Protein AF-A0A7C2IVW0-F1 (afdb_monomer)

Nearest PDB structures (foldseek):
  7wpt-assembly1_A  TM=9.442E-01  e=5.939E-08  Staphylococcus aureus subsp. aureus COL
  7wpk-assembly1_A  TM=9.427E-01  e=9.214E-08  Staphylococcus aureus subsp. aureus COL
  4qre-assembly1_A  TM=9.415E-01  e=9.214E-08  Staphylococcus aureus
  7wpi-assembly1_A  TM=9.430E-01  e=1.296E-07  Staphylococcus aureus
  7wpl-assembly1_A  TM=9.423E-01  e=1.824E-07  Staphylococcus aureus subsp. aureus COL

Solvent-accessible surface area (backbone atoms only — not comparable to full-atom values): 8879 Å² total; per-residue (Å²): 107,72,67,43,56,52,39,47,76,66,72,14,55,39,51,63,58,59,82,82,58,83,76,40,55,63,54,53,52,54,46,52,49,37,63,60,56,28,49,59,24,49,79,69,68,36,56,68,59,21,51,50,48,54,47,48,49,57,55,49,45,52,52,46,48,66,76,64,36,50,81,60,29,67,74,37,80,90,33,42,53,61,28,17,27,56,52,44,54,48,50,40,49,49,47,49,42,34,43,70,37,36,89,80,40,73,72,51,35,74,68,44,28,56,27,60,44,45,60,93,38,69,76,64,61,38,79,91,41,65,52,83,87,67,66,70,59,63,35,53,36,42,80,68,77,74,91,75,70,81,84,80,78,79,130

pLDDT: mean 91.75, std 8.17, range [47.53, 98.56]

Mean predicted aligned error: 4.25 Å

Foldseek 3Di:
DVLLVLCVVLPQAQAAADDDDDLLVVLQVLLLCLLVQLVVCVVVVVNVSSVVSLCPSVVSLVVLCVVLVLSVLSVDPVSSNVSSNNSLSSLLSVLSSLLSCCVVDPPLSCQCCVQSQCNVPVVSNHSVNSDPPPRDHGGGHHDDDPSDDDDDPDD

Organism: NCBI:txid42838

Sequence (155 aa):
HRTLTVCEKFGGLVGPPGNPEGPDEELIELTGETPERVSAHVDRLELAEALAAVWQPVSRANKYLDETAPWNLGKDPAKRERFNTVIYNVLEVYRFVTVLLGPFMPGFPERVWPQLGIADRPELHTFASLTWGKFPPGVKVQRGAPLFPRIEVGK

InterPro domains:
  IPR009080 Aminoacyl-tRNA synthetase, class Ia, anticodon-binding [SSF47323] (1-151)
  IPR023457 Methionine-tRNA synthetase, type 2 [PTHR43326] (21-153)
  IPR041872 Methionyl-tRNA synthetase, anticodon-binding domain [PF19303] (24-152)
  IPR041872 Methionyl-tRNA synthetase, anticodon-binding domain [cd07957] (1-116)

Secondary structure (DSSP, 8-state):
-HHHHHHHHTTSB--------TTHHHHHHHHHHHHHHHHHHHHTT-HHHHHHHHHHHHHHHHHHHHHH-HHHHTT-GGGHHHHHHHHHHHHHHHHHHHHHHTTTSTTHHHHHHHHHT-TT-GGGSSGGG--TT-SPTT-B----S-SS-------

Structure (mmCIF, N/CA/C/O backbone):
data_AF-A0A7C2IVW0-F1
#
_entry.id   AF-A0A7C2IVW0-F1
#
loop_
_atom_site.group_PDB
_atom_site.id
_atom_site.type_symbol
_atom_site.label_atom_id
_atom_site.label_alt_id
_atom_site.label_comp_id
_atom_site.label_asym_id
_atom_site.label_entity_id
_atom_site.label_seq_id
_atom_site.pdbx_PDB_ins_code
_atom_site.Cartn_x
_atom_site.Cartn_y
_atom_site.Cartn_z
_atom_site.occupancy
_atom_site.B_iso_or_equiv
_atom_site.auth_seq_id
_atom_site.auth_comp_id
_atom_site.auth_asym_id
_atom_site.auth_atom_id
_atom_site.pdbx_PDB_model_num
ATOM 1 N N . HIS A 1 1 ? -2.022 7.897 -5.427 1.00 65.00 1 HIS A N 1
ATOM 2 C CA . HIS A 1 1 ? -2.062 8.924 -6.501 1.00 65.00 1 HIS A CA 1
ATOM 3 C C . HIS A 1 1 ? -0.817 8.878 -7.397 1.00 65.00 1 HIS A C 1
ATOM 5 O O . HIS A 1 1 ? -0.978 8.593 -8.580 1.00 65.00 1 HIS A O 1
ATOM 11 N N . ARG A 1 2 ? 0.407 9.056 -6.861 1.00 73.19 2 ARG A N 1
ATOM 12 C CA . ARG A 1 2 ? 1.670 8.934 -7.629 1.00 73.19 2 ARG A CA 1
ATOM 13 C C . ARG A 1 2 ? 1.814 7.587 -8.355 1.00 73.19 2 ARG A C 1
ATOM 15 O O . ARG A 1 2 ? 1.978 7.580 -9.569 1.00 73.19 2 ARG A O 1
ATOM 22 N N . THR A 1 3 ? 1.652 6.470 -7.644 1.00 76.62 3 THR A N 1
ATOM 23 C CA . THR A 1 3 ? 1.748 5.111 -8.216 1.00 76.62 3 THR A CA 1
ATOM 24 C C . THR A 1 3 ? 0.737 4.881 -9.331 1.00 76.62 3 THR A C 1
ATOM 26 O O . THR A 1 3 ? 1.119 4.456 -10.413 1.00 76.62 3 THR A O 1
ATOM 29 N N . LEU A 1 4 ? -0.533 5.242 -9.105 1.00 77.00 4 LEU A N 1
ATOM 30 C CA . LEU A 1 4 ? -1.595 5.107 -10.109 1.00 77.00 4 LEU A CA 1
ATOM 31 C C . LEU A 1 4 ? -1.267 5.915 -11.374 1.00 77.00 4 LEU A C 1
ATOM 33 O O . LEU A 1 4 ? -1.399 5.399 -12.473 1.00 77.00 4 LEU A O 1
ATOM 37 N N . THR A 1 5 ? -0.746 7.137 -11.220 1.00 78.56 5 THR A N 1
ATOM 38 C CA . THR A 1 5 ? -0.341 7.988 -12.355 1.00 78.56 5 THR A CA 1
ATOM 39 C C . THR A 1 5 ? 0.784 7.349 -13.173 1.00 78.56 5 THR A C 1
ATOM 41 O O . THR A 1 5 ? 0.771 7.401 -14.402 1.00 78.56 5 THR A O 1
ATOM 44 N N . VAL A 1 6 ? 1.764 6.734 -12.503 1.00 79.88 6 VAL A N 1
ATOM 45 C CA . VAL A 1 6 ? 2.837 5.995 -13.179 1.00 79.88 6 VAL A CA 1
ATOM 46 C C . VAL A 1 6 ? 2.266 4.763 -13.886 1.00 79.88 6 VAL A C 1
ATOM 48 O O . VAL A 1 6 ? 2.546 4.576 -15.063 1.00 79.88 6 VAL A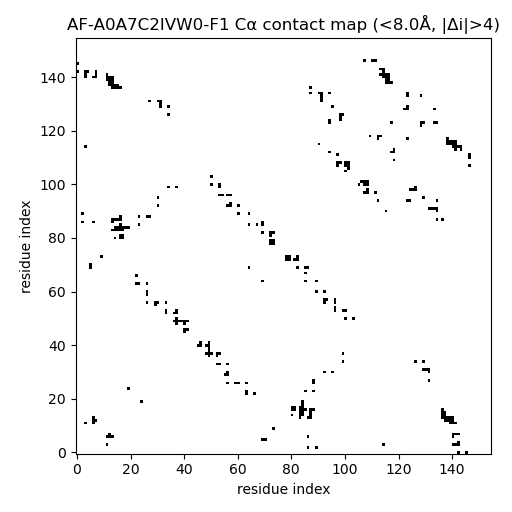 O 1
ATOM 51 N N . CYS A 1 7 ? 1.422 3.972 -13.219 1.00 77.69 7 CYS A N 1
ATOM 52 C CA . CYS A 1 7 ? 0.795 2.784 -13.807 1.00 77.69 7 CYS A CA 1
ATOM 53 C C . CYS A 1 7 ? -0.010 3.128 -15.064 1.00 77.69 7 CYS A C 1
ATOM 55 O O . CYS A 1 7 ? 0.195 2.519 -16.110 1.00 77.69 7 CYS A O 1
ATOM 57 N N . GLU A 1 8 ? -0.881 4.138 -14.989 1.00 77.31 8 GLU A N 1
ATOM 58 C CA . GLU A 1 8 ? -1.699 4.593 -16.117 1.00 77.31 8 GLU A CA 1
ATOM 59 C C . GLU A 1 8 ? -0.847 5.018 -17.311 1.00 77.31 8 GLU A C 1
ATOM 61 O O . GLU A 1 8 ? -1.144 4.643 -18.445 1.00 77.31 8 GLU A O 1
ATOM 66 N N . LYS A 1 9 ? 0.263 5.726 -17.061 1.00 74.69 9 LYS A N 1
ATOM 67 C CA . LYS A 1 9 ? 1.199 6.143 -18.112 1.00 74.69 9 LYS A CA 1
ATOM 68 C C . LYS A 1 9 ? 1.796 4.960 -18.885 1.00 74.69 9 LYS A C 1
ATOM 70 O O . LYS A 1 9 ? 2.168 5.125 -20.044 1.00 74.69 9 LYS A O 1
ATOM 75 N N . PHE A 1 10 ? 1.874 3.784 -18.266 1.00 75.75 10 PHE A N 1
ATOM 76 C CA . PHE A 1 10 ? 2.433 2.570 -18.863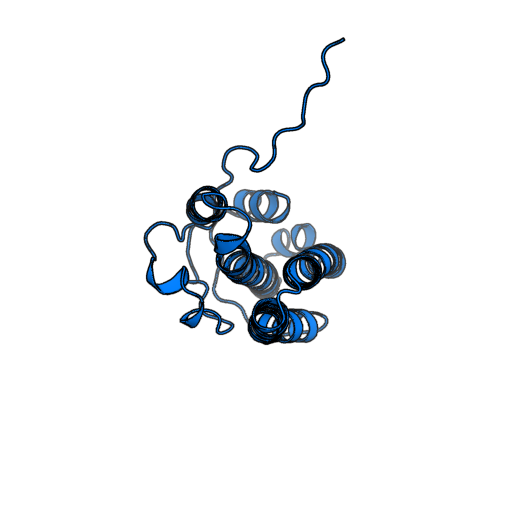 1.00 75.75 10 PHE A CA 1
ATOM 77 C C . PHE A 1 10 ? 1.372 1.500 -19.171 1.00 75.75 10 PHE A C 1
ATOM 79 O O . PHE A 1 10 ? 1.708 0.323 -19.296 1.00 75.75 10 PHE A O 1
ATOM 86 N N . GLY A 1 11 ? 0.110 1.914 -19.349 1.00 69.75 11 GLY A N 1
ATOM 87 C CA . GLY A 1 11 ? -0.988 1.063 -19.824 1.00 69.75 11 GLY A CA 1
ATOM 88 C C . GLY A 1 11 ? -1.883 0.486 -18.725 1.00 69.75 11 GLY A C 1
ATOM 89 O O . GLY A 1 11 ? -2.806 -0.266 -19.028 1.00 69.75 11 GLY A O 1
ATOM 90 N N . GLY A 1 12 ? -1.633 0.824 -17.457 1.00 75.62 12 GLY A N 1
ATOM 91 C CA . GLY A 1 12 ? -2.445 0.420 -16.304 1.00 75.62 12 GLY A CA 1
ATOM 92 C C . GLY A 1 12 ? -2.367 -1.066 -15.941 1.00 75.62 12 GLY A C 1
ATOM 93 O O . GLY A 1 12 ? -2.893 -1.450 -14.903 1.00 75.62 12 GLY A O 1
ATOM 94 N N . LEU A 1 13 ? -1.715 -1.892 -16.763 1.00 81.56 13 LEU A N 1
ATOM 95 C CA . LEU A 1 13 ? -1.492 -3.312 -16.510 1.00 81.56 13 LEU A CA 1
ATOM 96 C C . LEU A 1 13 ? -0.165 -3.507 -15.788 1.00 81.56 13 LEU A C 1
ATOM 98 O O . LEU A 1 13 ? 0.881 -3.047 -16.250 1.00 81.56 13 LEU A O 1
ATOM 102 N N . VAL A 1 14 ? -0.214 -4.226 -14.675 1.00 78.56 14 VAL A N 1
ATOM 103 C CA . VAL A 1 14 ? 0.971 -4.573 -13.890 1.00 78.56 14 VAL A CA 1
ATOM 104 C C . VAL A 1 14 ? 1.268 -6.042 -14.113 1.00 78.56 14 VAL A C 1
ATOM 106 O O . VAL A 1 14 ? 0.436 -6.894 -13.814 1.00 78.56 14 VAL A O 1
ATOM 109 N N . GLY A 1 15 ? 2.426 -6.338 -14.703 1.00 86.56 15 GLY A N 1
ATOM 110 C CA . GLY A 1 15 ? 2.859 -7.717 -14.916 1.00 86.56 15 GLY A CA 1
ATOM 111 C C . GLY A 1 15 ? 3.204 -8.431 -13.603 1.00 86.56 15 GLY A C 1
ATOM 112 O O . GLY A 1 15 ? 3.211 -7.802 -12.543 1.00 86.56 15 GLY A O 1
ATOM 113 N N . PRO A 1 16 ? 3.505 -9.738 -13.658 1.00 90.88 16 PRO A N 1
ATOM 114 C CA . PRO A 1 16 ? 4.021 -10.448 -12.495 1.00 90.88 16 PRO A CA 1
ATOM 115 C C . PRO A 1 16 ? 5.342 -9.815 -12.019 1.00 90.88 16 PRO A C 1
ATOM 117 O O . PRO A 1 16 ? 6.114 -9.328 -12.855 1.00 90.88 16 PRO A O 1
ATOM 120 N N . PRO A 1 17 ? 5.600 -9.797 -10.700 1.00 94.56 17 PRO A N 1
ATOM 121 C CA . PRO A 1 17 ? 6.885 -9.364 -10.171 1.00 94.56 17 PRO A CA 1
ATOM 122 C C . PRO A 1 17 ? 7.979 -10.373 -10.551 1.00 94.56 17 PRO A C 1
ATOM 124 O O . PRO A 1 17 ? 7.725 -11.576 -10.618 1.00 94.56 17 PRO A O 1
ATOM 127 N N . GLY A 1 18 ? 9.189 -9.873 -10.791 1.00 94.44 18 GLY A N 1
ATOM 128 C CA . GLY A 1 18 ? 10.410 -10.681 -10.816 1.00 94.44 18 GLY A CA 1
ATOM 129 C C . GLY A 1 18 ? 10.958 -10.925 -9.405 1.00 94.44 18 GLY A C 1
ATOM 130 O O . GLY A 1 18 ? 10.269 -10.697 -8.408 1.00 94.44 18 GLY A O 1
ATOM 131 N N . ASN A 1 19 ? 12.219 -11.350 -9.315 1.00 94.62 19 ASN A N 1
ATOM 132 C CA . ASN A 1 19 ? 12.881 -11.563 -8.025 1.00 94.62 19 ASN A CA 1
ATOM 133 C C . ASN A 1 19 ? 13.031 -10.244 -7.238 1.00 94.62 19 ASN A C 1
ATOM 135 O O . ASN A 1 19 ? 13.307 -9.207 -7.854 1.00 94.62 19 ASN A O 1
ATOM 139 N N . PRO A 1 20 ? 12.882 -10.272 -5.899 1.00 94.94 20 PRO A N 1
ATOM 140 C CA . PRO A 1 20 ? 13.214 -9.132 -5.053 1.00 94.94 20 PRO A CA 1
ATOM 141 C C . PRO A 1 20 ? 14.673 -8.705 -5.234 1.00 94.94 20 PRO A C 1
ATOM 143 O O . PRO A 1 20 ? 15.568 -9.544 -5.337 1.00 94.94 20 PRO A O 1
ATOM 146 N N . GLU A 1 21 ? 14.918 -7.398 -5.254 1.00 94.94 21 GLU A N 1
ATOM 147 C CA . GLU A 1 21 ? 16.271 -6.840 -5.251 1.00 94.94 21 GLU A CA 1
ATOM 148 C C . GLU A 1 21 ? 16.362 -5.527 -4.461 1.00 94.94 21 GLU A C 1
ATOM 150 O O . GLU A 1 21 ? 15.418 -4.734 -4.402 1.00 94.94 21 GLU A O 1
ATOM 155 N N . GLY A 1 22 ? 17.542 -5.260 -3.895 1.00 94.06 22 GLY A N 1
ATOM 156 C CA . GLY A 1 22 ? 17.859 -3.995 -3.235 1.00 94.06 22 GLY A CA 1
ATOM 157 C C . GLY A 1 22 ? 16.836 -3.624 -2.149 1.00 94.06 22 GLY A C 1
ATOM 158 O O . GLY A 1 22 ? 16.684 -4.375 -1.191 1.00 94.06 22 GLY A O 1
ATOM 159 N N . PRO A 1 23 ? 16.129 -2.483 -2.263 1.00 96.06 23 PRO A N 1
ATOM 160 C CA . PRO A 1 23 ? 15.213 -2.008 -1.225 1.00 96.06 23 PRO A CA 1
ATOM 161 C C . PRO A 1 23 ? 13.887 -2.788 -1.139 1.00 96.06 23 PRO A C 1
ATOM 163 O O . PRO A 1 23 ? 13.010 -2.370 -0.382 1.00 96.06 23 PRO A O 1
ATOM 166 N N . ASP A 1 24 ? 13.698 -3.850 -1.930 1.00 97.88 24 ASP A N 1
ATOM 167 C CA . ASP A 1 24 ? 12.462 -4.639 -1.961 1.00 97.88 24 ASP A CA 1
ATOM 168 C C . ASP A 1 24 ? 12.232 -5.412 -0.666 1.00 97.88 24 ASP A C 1
ATOM 170 O O . ASP A 1 24 ? 11.146 -5.325 -0.102 1.00 97.88 24 ASP A O 1
ATOM 174 N N . GLU A 1 25 ? 13.242 -6.152 -0.199 1.00 97.31 25 GLU A N 1
ATOM 175 C CA . GLU A 1 25 ? 13.126 -7.056 0.954 1.00 97.31 25 GLU A CA 1
ATOM 176 C C . GLU A 1 25 ? 12.682 -6.298 2.204 1.00 97.31 25 GLU A C 1
ATOM 178 O O . GLU A 1 25 ? 11.701 -6.672 2.835 1.00 97.31 25 GLU A O 1
ATOM 183 N N . GLU A 1 26 ? 13.290 -5.142 2.469 1.00 97.62 26 GLU A N 1
ATOM 184 C CA . GLU A 1 26 ? 12.913 -4.280 3.592 1.00 97.62 26 GLU A CA 1
ATOM 185 C C . GLU A 1 26 ? 11.440 -3.829 3.520 1.00 97.62 26 GLU A C 1
ATOM 187 O O . GLU A 1 26 ? 10.753 -3.754 4.539 1.00 97.62 26 GLU A O 1
ATOM 192 N N . LEU A 1 27 ? 10.925 -3.522 2.320 1.00 98.44 27 LEU A N 1
ATOM 193 C CA 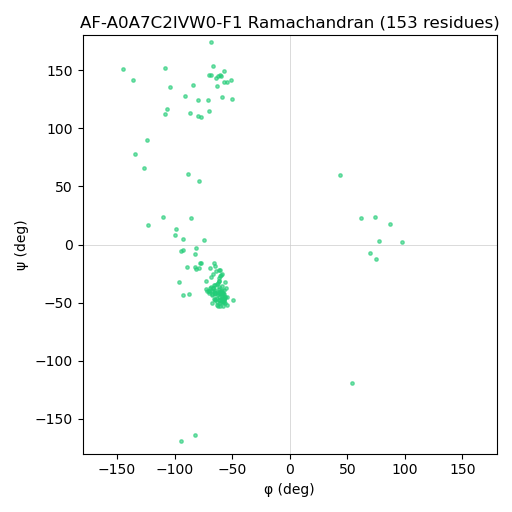. LEU A 1 27 ? 9.518 -3.147 2.143 1.00 98.44 27 LEU A CA 1
ATOM 194 C C . LEU A 1 27 ? 8.590 -4.353 2.355 1.00 98.44 27 LEU A C 1
ATOM 196 O O . LEU A 1 27 ? 7.535 -4.202 2.979 1.00 98.44 27 LEU A O 1
ATOM 200 N N . ILE A 1 28 ? 8.977 -5.518 1.827 1.00 98.38 28 ILE A N 1
ATOM 201 C CA . ILE A 1 28 ? 8.248 -6.787 1.940 1.00 98.38 28 ILE A CA 1
ATOM 202 C C . ILE A 1 28 ? 8.119 -7.183 3.413 1.00 98.38 28 ILE A C 1
ATOM 204 O O . ILE A 1 28 ? 7.006 -7.398 3.892 1.00 98.38 28 ILE A O 1
ATOM 208 N N . GLU A 1 29 ? 9.240 -7.222 4.131 1.00 98.25 29 GLU A N 1
ATOM 209 C CA . GLU A 1 29 ? 9.325 -7.605 5.542 1.00 98.25 29 GLU A CA 1
ATOM 210 C C . GLU A 1 29 ? 8.523 -6.649 6.423 1.00 98.25 29 GLU A C 1
ATOM 212 O O . GLU A 1 29 ? 7.603 -7.078 7.121 1.00 98.25 29 GLU A O 1
ATOM 217 N N . LEU A 1 30 ? 8.770 -5.336 6.312 1.00 98.50 30 LEU A N 1
ATOM 218 C CA . LEU A 1 30 ? 8.043 -4.330 7.091 1.00 98.50 30 LEU A CA 1
ATOM 219 C C . LEU A 1 30 ? 6.527 -4.467 6.912 1.00 98.50 30 LEU A C 1
ATOM 221 O O . LEU A 1 30 ? 5.765 -4.405 7.879 1.00 98.50 30 LEU A O 1
ATOM 225 N N . THR A 1 31 ? 6.077 -4.636 5.670 1.00 98.56 31 THR A N 1
ATOM 226 C CA . THR A 1 31 ? 4.648 -4.753 5.366 1.00 98.56 31 THR A CA 1
ATOM 227 C C . THR A 1 31 ? 4.077 -6.074 5.873 1.00 98.56 31 THR A C 1
ATOM 229 O O . THR A 1 31 ? 2.975 -6.078 6.417 1.00 98.56 31 THR A O 1
ATOM 232 N N . GLY A 1 32 ? 4.827 -7.171 5.737 1.00 98.38 32 GLY A N 1
ATOM 233 C CA . GLY A 1 32 ? 4.448 -8.499 6.217 1.00 98.38 32 GLY A CA 1
ATOM 234 C C . GLY A 1 32 ? 4.295 -8.577 7.737 1.00 98.38 32 GLY A C 1
ATOM 235 O O . GLY A 1 32 ? 3.394 -9.257 8.213 1.00 98.38 32 GLY A O 1
ATOM 236 N N . GLU A 1 33 ? 5.101 -7.829 8.492 1.00 98.19 33 GLU A N 1
ATOM 237 C CA . GLU A 1 33 ? 5.035 -7.760 9.961 1.00 98.19 33 GLU A CA 1
ATOM 238 C C . GLU A 1 33 ? 3.959 -6.793 10.485 1.00 98.19 33 GLU A C 1
ATOM 240 O O . GLU A 1 33 ? 3.545 -6.857 11.645 1.00 98.19 33 GLU A O 1
ATOM 245 N N . THR A 1 34 ? 3.495 -5.858 9.650 1.00 98.50 34 THR A N 1
ATOM 246 C CA . THR A 1 34 ? 2.558 -4.805 10.076 1.00 98.50 34 THR A CA 1
ATOM 247 C C . THR A 1 34 ? 1.238 -5.345 10.656 1.00 98.50 34 THR A C 1
ATOM 249 O O . THR A 1 34 ? 0.801 -4.797 11.670 1.00 98.50 34 THR A O 1
ATOM 252 N N . PRO A 1 35 ? 0.586 -6.391 10.102 1.00 98.44 35 PRO A N 1
ATOM 253 C CA . PRO A 1 35 ? -0.655 -6.928 10.663 1.00 98.44 35 PRO A CA 1
ATOM 254 C C . PRO A 1 35 ? -0.520 -7.365 12.125 1.00 98.44 35 PRO A C 1
ATOM 256 O O . PRO A 1 35 ? -1.387 -7.049 12.939 1.00 98.44 35 PRO A O 1
ATOM 259 N N . GLU A 1 36 ? 0.583 -8.030 12.475 1.00 98.00 36 GLU A N 1
ATOM 260 C CA . GLU A 1 36 ? 0.853 -8.478 13.845 1.00 98.00 36 GLU A CA 1
ATOM 261 C C . GLU A 1 36 ? 1.086 -7.291 14.784 1.00 98.00 36 GLU A C 1
ATOM 263 O O . GLU A 1 36 ? 0.509 -7.238 15.871 1.00 98.00 36 GLU A O 1
ATOM 268 N N . ARG A 1 37 ? 1.858 -6.287 14.340 1.00 98.00 37 ARG A N 1
ATOM 269 C CA . ARG A 1 37 ? 2.085 -5.048 15.105 1.00 98.00 37 ARG A CA 1
ATOM 270 C C . ARG A 1 37 ? 0.773 -4.318 15.391 1.00 98.00 37 ARG A C 1
ATOM 272 O O . ARG A 1 37 ? 0.525 -3.916 16.525 1.00 98.00 37 ARG A O 1
ATOM 279 N N . VAL A 1 38 ? -0.081 -4.174 14.376 1.00 98.12 38 VAL A N 1
ATOM 280 C CA . VAL A 1 38 ? -1.400 -3.541 14.513 1.00 98.12 38 VAL A CA 1
ATOM 281 C C . VAL A 1 38 ? -2.272 -4.323 15.492 1.00 98.12 38 VAL A C 1
ATOM 283 O O . VAL A 1 38 ? -2.831 -3.712 16.400 1.00 98.12 38 VAL A O 1
ATOM 286 N N . SER A 1 39 ? -2.347 -5.652 15.357 1.00 97.56 39 SER A N 1
ATOM 287 C CA . SER A 1 39 ? -3.116 -6.505 16.275 1.00 97.56 39 SER A CA 1
ATOM 288 C C . SER A 1 39 ? -2.655 -6.327 17.721 1.00 97.56 39 SER A C 1
ATOM 290 O O . SER A 1 39 ? -3.475 -6.060 18.592 1.00 97.56 39 SER A O 1
ATOM 292 N N . ALA A 1 40 ? -1.342 -6.358 17.968 1.00 98.06 40 ALA A N 1
ATOM 293 C CA . ALA A 1 40 ? -0.783 -6.221 19.310 1.00 98.06 40 ALA A CA 1
ATOM 294 C C . ALA A 1 40 ? -1.115 -4.870 19.973 1.00 98.06 40 ALA A C 1
ATOM 296 O O . ALA A 1 40 ? -1.345 -4.819 21.180 1.00 98.06 40 ALA A O 1
ATOM 297 N N . HIS A 1 41 ? -1.143 -3.773 19.210 1.00 98.31 41 HIS A N 1
ATOM 298 C CA . HIS A 1 41 ? -1.570 -2.468 19.725 1.00 98.31 41 HIS A CA 1
ATOM 299 C C . HIS A 1 41 ? -3.083 -2.411 19.971 1.00 98.31 41 HIS A C 1
ATOM 301 O O . HIS A 1 41 ? -3.518 -1.866 20.986 1.00 98.31 41 HIS A O 1
ATOM 307 N N . VAL A 1 42 ? -3.891 -2.995 19.081 1.00 96.62 42 VAL A N 1
ATOM 308 C CA . VAL A 1 42 ? -5.353 -3.067 19.246 1.00 96.62 42 VAL A CA 1
ATOM 309 C C . VAL A 1 42 ? -5.729 -3.873 20.492 1.00 96.62 42 VAL A C 1
ATOM 311 O O . VAL A 1 42 ? -6.563 -3.409 21.268 1.00 96.62 42 VAL A O 1
ATOM 314 N N . ASP A 1 43 ? -5.066 -5.003 20.743 1.00 97.25 43 ASP A N 1
ATOM 315 C CA . ASP A 1 43 ? -5.291 -5.848 21.926 1.00 97.25 43 ASP A CA 1
ATOM 316 C C . ASP A 1 43 ? -5.002 -5.105 23.243 1.00 97.25 43 ASP A C 1
ATOM 318 O O . ASP A 1 43 ? -5.620 -5.378 24.273 1.00 97.25 43 ASP A O 1
ATOM 322 N N . ARG A 1 44 ? -4.091 -4.123 23.207 1.00 98.06 44 ARG A N 1
ATOM 323 C CA . ARG A 1 44 ? -3.759 -3.238 24.337 1.00 98.06 44 ARG A CA 1
ATOM 324 C C . ARG A 1 44 ? -4.562 -1.934 24.365 1.00 98.06 44 ARG A C 1
ATOM 326 O O . ARG A 1 44 ? -4.315 -1.096 25.226 1.00 98.06 44 ARG A O 1
ATOM 333 N N . LEU A 1 45 ? -5.522 -1.754 23.453 1.00 96.75 45 LEU A N 1
ATOM 334 C CA . LEU A 1 45 ? -6.317 -0.527 23.285 1.00 96.75 45 LEU A CA 1
ATOM 335 C C . LEU A 1 45 ? -5.484 0.720 22.912 1.00 96.75 45 LEU A C 1
ATOM 337 O O . LEU A 1 45 ? -5.925 1.857 23.082 1.00 96.75 45 LEU A O 1
ATOM 341 N N . GLU A 1 46 ? -4.299 0.526 22.337 1.00 97.50 46 GLU A N 1
ATOM 342 C CA . GLU A 1 46 ? -3.377 1.579 21.895 1.00 97.50 46 GLU A CA 1
ATOM 343 C C . GLU A 1 46 ? -3.689 2.006 20.447 1.00 97.50 46 GLU A C 1
ATOM 345 O O . GLU A 1 46 ? -2.873 1.868 19.537 1.00 97.50 46 GLU A O 1
ATOM 350 N N . 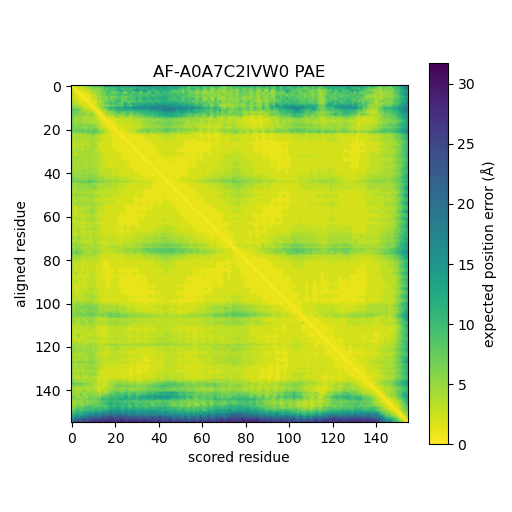LEU A 1 47 ? -4.898 2.519 20.200 1.00 95.50 47 LEU A N 1
ATOM 351 C CA . LEU A 1 47 ? -5.387 2.778 18.834 1.00 95.50 47 LEU A CA 1
ATOM 352 C C . LEU A 1 47 ? -4.543 3.797 18.048 1.00 95.50 47 LEU A C 1
ATOM 354 O O . LEU A 1 47 ? -4.428 3.688 16.827 1.00 95.50 47 LEU A O 1
ATOM 358 N N . ALA A 1 48 ? -3.946 4.775 18.734 1.00 96.38 48 ALA A N 1
ATOM 359 C CA . ALA A 1 48 ? -3.051 5.747 18.107 1.00 96.38 48 ALA A CA 1
ATOM 360 C C . ALA A 1 48 ? -1.776 5.077 17.569 1.00 96.38 48 ALA A C 1
ATOM 362 O O . ALA A 1 48 ? -1.369 5.353 16.441 1.00 96.38 48 ALA A O 1
ATOM 363 N N . GLU A 1 49 ? -1.201 4.151 18.337 1.00 97.94 49 GLU A N 1
ATOM 364 C CA . GLU A 1 49 ? -0.009 3.397 17.944 1.00 97.94 49 GLU A CA 1
ATOM 365 C C . GLU A 1 49 ? -0.329 2.367 16.859 1.00 97.94 49 GLU A C 1
ATOM 367 O O . GLU A 1 49 ? 0.422 2.225 15.896 1.00 97.94 49 GLU A O 1
ATOM 372 N N . ALA A 1 50 ? -1.495 1.717 16.940 1.00 97.69 50 ALA A N 1
ATOM 373 C CA . ALA A 1 50 ? -1.985 0.847 15.874 1.00 97.69 50 ALA A CA 1
ATOM 374 C C . ALA A 1 50 ? -2.081 1.610 14.541 1.00 97.69 50 ALA A C 1
ATOM 376 O O . ALA A 1 50 ? -1.574 1.151 13.518 1.00 97.69 50 ALA A O 1
ATOM 377 N N . LEU A 1 51 ? -2.666 2.812 14.552 1.00 96.31 51 LEU A N 1
ATOM 378 C CA . LEU A 1 51 ? -2.757 3.652 13.359 1.00 96.31 51 LEU A CA 1
ATOM 379 C C . LEU A 1 51 ? -1.378 4.145 12.890 1.00 96.31 51 LEU A C 1
ATOM 381 O O . LEU A 1 51 ? -1.123 4.193 11.686 1.00 96.31 51 LEU A O 1
ATOM 385 N N . ALA A 1 52 ? -0.473 4.477 13.815 1.00 97.12 52 ALA A N 1
ATOM 386 C CA . ALA A 1 52 ? 0.903 4.841 13.485 1.00 97.12 52 ALA A CA 1
ATOM 387 C C . ALA A 1 52 ? 1.644 3.687 12.788 1.00 97.12 52 ALA A C 1
ATOM 389 O O . ALA A 1 52 ? 2.325 3.920 11.787 1.00 97.12 52 ALA A O 1
ATOM 390 N N . ALA A 1 53 ? 1.454 2.444 13.244 1.00 97.81 53 ALA A N 1
ATOM 391 C CA . ALA A 1 53 ? 2.015 1.252 12.613 1.00 97.81 53 ALA A CA 1
ATOM 392 C C . ALA A 1 53 ? 1.511 1.074 11.171 1.00 97.81 53 ALA A C 1
ATOM 394 O O . ALA A 1 53 ? 2.312 0.820 10.273 1.00 97.81 53 ALA A O 1
ATOM 395 N N . VAL A 1 54 ? 0.219 1.309 10.907 1.00 97.50 54 VAL A N 1
ATOM 396 C CA . VAL A 1 54 ? -0.343 1.258 9.541 1.00 97.50 54 VAL A CA 1
ATOM 397 C C . VAL A 1 54 ? 0.298 2.290 8.601 1.00 97.50 54 VAL A C 1
ATOM 399 O O . VAL A 1 54 ? 0.440 2.039 7.401 1.00 97.50 54 VAL A O 1
ATOM 402 N N . TRP A 1 55 ? 0.730 3.444 9.117 1.00 96.12 55 TRP A N 1
ATOM 403 C CA . TRP A 1 55 ? 1.394 4.475 8.311 1.00 96.12 55 TRP A CA 1
ATOM 404 C C . TRP A 1 55 ? 2.866 4.177 7.990 1.00 96.12 55 TRP A C 1
ATOM 406 O O . TRP A 1 55 ? 3.417 4.792 7.066 1.00 96.12 55 TRP A O 1
ATOM 416 N N . GLN A 1 56 ? 3.510 3.235 8.688 1.00 97.81 56 GLN A N 1
ATOM 417 C CA . GLN A 1 56 ? 4.914 2.890 8.439 1.00 97.81 56 GLN A CA 1
ATOM 418 C C . GLN A 1 56 ? 5.126 2.311 7.024 1.00 97.81 56 GLN A C 1
ATOM 420 O O . GLN A 1 56 ? 5.927 2.896 6.284 1.00 97.81 56 GLN A O 1
ATOM 425 N N . PRO A 1 57 ? 4.379 1.280 6.562 1.00 97.81 57 PRO A N 1
ATOM 426 C CA . PRO A 1 57 ? 4.486 0.792 5.184 1.00 97.81 57 PRO A CA 1
ATOM 427 C C . PRO A 1 57 ? 4.194 1.858 4.131 1.00 97.81 57 PRO A C 1
ATOM 429 O O . PRO A 1 57 ? 4.851 1.898 3.096 1.00 97.81 57 PRO A O 1
ATOM 432 N N . VAL A 1 58 ? 3.247 2.769 4.385 1.00 95.94 58 VAL A N 1
ATOM 433 C CA . VAL A 1 58 ? 2.935 3.865 3.449 1.00 95.94 58 VAL A CA 1
ATOM 434 C C . VAL A 1 58 ? 4.135 4.791 3.277 1.00 95.94 58 VAL A C 1
ATOM 436 O O . VAL A 1 58 ? 4.497 5.155 2.155 1.00 95.94 58 VAL A O 1
ATOM 439 N N . SER A 1 59 ? 4.764 5.168 4.388 1.00 96.38 59 SER A N 1
ATOM 440 C CA . SER A 1 59 ? 5.939 6.040 4.386 1.00 96.38 59 SER A CA 1
ATOM 441 C C . SER A 1 59 ? 7.119 5.353 3.699 1.00 96.38 59 SER A C 1
ATOM 443 O O . SER A 1 59 ? 7.782 5.958 2.851 1.00 96.38 59 SER A O 1
ATOM 445 N N . ARG A 1 60 ? 7.326 4.060 3.980 1.00 97.62 60 ARG A N 1
ATOM 446 C CA . ARG A 1 60 ? 8.367 3.258 3.333 1.00 97.62 60 ARG A CA 1
ATOM 447 C C . ARG A 1 60 ? 8.118 3.064 1.840 1.00 97.62 60 ARG A C 1
ATOM 449 O O . ARG A 1 60 ? 9.069 3.183 1.075 1.00 97.62 60 ARG A O 1
ATOM 456 N N . ALA A 1 61 ? 6.875 2.844 1.412 1.00 96.69 61 ALA A N 1
ATOM 457 C CA . ALA A 1 61 ? 6.505 2.727 0.002 1.00 96.69 61 ALA A CA 1
ATOM 458 C C . ALA A 1 61 ? 6.715 4.039 -0.770 1.00 96.69 61 ALA A C 1
ATOM 460 O O . ALA A 1 61 ? 7.114 4.015 -1.932 1.00 96.69 61 ALA A O 1
ATOM 461 N N . ASN A 1 62 ? 6.498 5.197 -0.138 1.00 94.62 62 ASN A N 1
ATOM 462 C CA . ASN A 1 62 ? 6.838 6.482 -0.756 1.00 94.62 62 ASN A CA 1
ATOM 463 C C . ASN A 1 62 ? 8.350 6.617 -0.966 1.00 94.62 62 ASN A C 1
ATOM 465 O O . ASN A 1 62 ? 8.777 6.928 -2.075 1.00 94.62 62 ASN A O 1
ATOM 469 N N . LYS A 1 63 ? 9.154 6.313 0.061 1.00 96.00 63 LYS A N 1
ATOM 470 C CA . LYS A 1 63 ? 10.619 6.308 -0.056 1.00 96.00 63 LYS A CA 1
ATOM 471 C C . LYS A 1 63 ? 11.100 5.298 -1.104 1.00 96.00 63 LYS A C 1
ATOM 473 O O . LYS A 1 63 ? 11.934 5.628 -1.937 1.00 96.00 63 LYS A O 1
ATOM 478 N N . TYR A 1 64 ? 10.502 4.109 -1.119 1.00 97.00 64 TYR A N 1
ATOM 479 C CA . TYR A 1 64 ? 10.771 3.048 -2.088 1.00 97.00 64 TYR A CA 1
ATOM 480 C C . TYR A 1 64 ? 10.566 3.515 -3.532 1.00 97.00 64 TYR A C 1
ATOM 482 O O . TYR A 1 64 ? 11.403 3.261 -4.395 1.00 97.00 64 TYR A O 1
ATOM 490 N N . LEU A 1 65 ? 9.470 4.228 -3.808 1.00 94.81 65 LEU A N 1
ATOM 491 C CA . LEU A 1 65 ? 9.212 4.807 -5.128 1.00 94.81 65 LEU A CA 1
ATOM 492 C C . LEU A 1 65 ? 10.285 5.825 -5.531 1.00 94.81 65 LEU A C 1
ATOM 494 O O . LEU A 1 65 ? 10.652 5.875 -6.704 1.00 94.81 65 LEU A O 1
ATOM 498 N N . ASP A 1 66 ? 10.778 6.625 -4.586 1.00 94.19 66 ASP A N 1
ATOM 499 C CA . ASP A 1 66 ? 11.836 7.603 -4.846 1.00 94.19 66 ASP A CA 1
ATOM 500 C C . ASP A 1 66 ? 13.194 6.919 -5.107 1.00 94.19 66 ASP A C 1
ATOM 502 O O . ASP A 1 66 ? 13.897 7.307 -6.039 1.00 94.19 66 ASP A O 1
ATOM 506 N N . GLU A 1 67 ? 13.526 5.860 -4.362 1.00 96.00 67 GLU A N 1
ATOM 507 C CA . GLU A 1 67 ? 14.753 5.060 -4.531 1.00 96.00 67 GLU A CA 1
ATOM 508 C C . GLU A 1 67 ? 14.771 4.277 -5.852 1.00 96.00 67 GLU A C 1
ATOM 510 O O . GLU A 1 67 ? 15.798 4.188 -6.524 1.00 96.00 67 GLU A O 1
ATOM 515 N N . THR A 1 68 ? 13.628 3.710 -6.241 1.00 95.38 68 THR A N 1
ATOM 516 C CA . THR A 1 68 ? 13.505 2.844 -7.428 1.00 95.38 68 THR A CA 1
ATOM 517 C C . THR A 1 68 ? 13.175 3.612 -8.705 1.00 95.38 68 THR A C 1
ATOM 519 O O . THR A 1 68 ? 13.390 3.104 -9.807 1.00 95.38 68 THR A O 1
ATOM 522 N N . ALA A 1 69 ? 12.664 4.839 -8.577 1.00 93.88 69 ALA A N 1
ATOM 523 C CA . ALA A 1 69 ? 12.337 5.745 -9.672 1.00 93.88 69 ALA A CA 1
ATOM 524 C C . 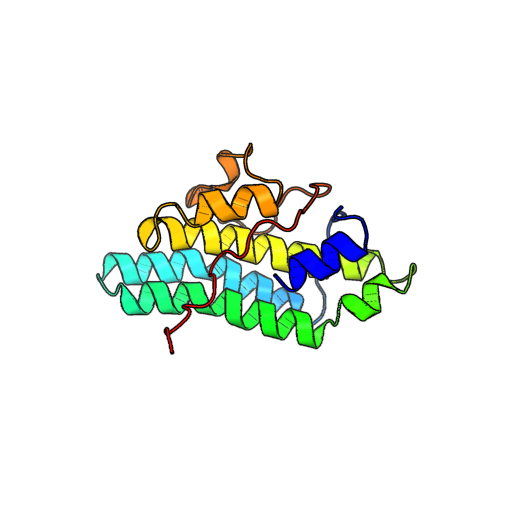ALA A 1 69 ? 11.614 5.054 -10.857 1.00 93.88 69 ALA A C 1
ATOM 526 O O . ALA A 1 69 ? 12.096 5.102 -11.999 1.00 93.88 69 ALA A O 1
ATOM 527 N N . PRO A 1 70 ? 10.433 4.430 -10.655 1.00 91.44 70 PRO A N 1
ATOM 528 C CA . PRO A 1 70 ? 9.765 3.622 -11.682 1.00 91.44 70 PRO A CA 1
ATOM 529 C C . PRO A 1 70 ? 9.380 4.411 -12.939 1.00 91.44 70 PRO A C 1
ATOM 531 O O . PRO A 1 70 ? 9.247 3.841 -14.020 1.00 91.44 70 PRO A O 1
ATOM 534 N N . TRP A 1 71 ? 9.259 5.737 -12.845 1.00 90.75 71 TRP A N 1
ATOM 535 C CA . TRP A 1 71 ? 9.065 6.617 -14.003 1.00 90.75 71 TRP A CA 1
ATOM 536 C C . TRP A 1 71 ? 10.246 6.622 -14.980 1.00 90.75 71 TRP A C 1
ATOM 538 O O . TRP A 1 71 ? 10.061 6.988 -16.143 1.00 90.75 71 TRP A O 1
ATOM 548 N N . ASN A 1 72 ? 11.445 6.257 -14.526 1.00 90.88 72 ASN A N 1
ATOM 549 C CA . ASN A 1 72 ? 12.608 6.041 -15.378 1.00 90.88 72 ASN A CA 1
ATOM 550 C C . ASN A 1 72 ? 12.641 4.602 -15.892 1.00 90.88 72 ASN A C 1
ATOM 552 O O . ASN A 1 72 ? 12.866 4.406 -17.082 1.00 90.88 72 ASN A O 1
ATOM 556 N N . LEU A 1 73 ? 12.341 3.621 -15.032 1.00 90.81 73 LEU A N 1
ATOM 557 C CA . LEU A 1 73 ? 12.302 2.204 -15.409 1.00 90.81 73 LEU A CA 1
ATOM 558 C C . LEU A 1 73 ? 11.299 1.931 -16.535 1.00 90.81 73 LEU A C 1
ATOM 560 O O . LEU A 1 73 ? 11.641 1.283 -17.514 1.00 90.81 73 LEU A O 1
ATOM 564 N N . GLY A 1 74 ? 10.089 2.492 -16.453 1.00 86.75 74 GLY A N 1
ATOM 565 C CA . GLY A 1 74 ? 9.045 2.258 -17.456 1.00 86.75 74 GLY A CA 1
ATOM 566 C C . GLY A 1 74 ? 9.363 2.808 -18.854 1.00 86.75 74 G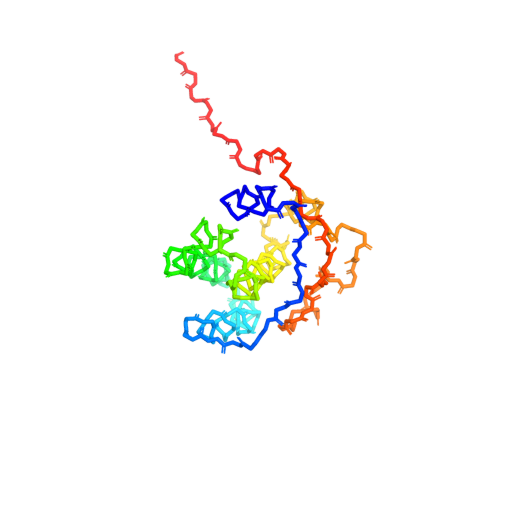LY A C 1
ATOM 567 O O . GLY A 1 74 ? 8.715 2.416 -19.823 1.00 86.75 74 GLY A O 1
ATOM 568 N N . LYS A 1 75 ? 10.354 3.703 -18.986 1.00 88.44 75 LYS A N 1
ATOM 569 C CA . LYS A 1 75 ? 10.803 4.234 -20.288 1.00 88.44 75 LYS A CA 1
ATOM 570 C C . LYS A 1 75 ? 11.719 3.265 -21.038 1.00 88.44 75 LYS A C 1
ATOM 572 O O . LYS A 1 75 ? 11.879 3.422 -22.243 1.00 88.44 75 LYS A O 1
ATOM 577 N N . ASP A 1 76 ? 12.326 2.312 -20.336 1.00 90.31 76 ASP A N 1
ATOM 578 C CA . ASP A 1 76 ? 13.295 1.368 -20.886 1.00 90.31 76 ASP A CA 1
ATOM 579 C C . ASP A 1 76 ? 12.663 -0.033 -20.983 1.00 90.31 76 ASP A C 1
ATOM 581 O O . ASP A 1 76 ? 12.390 -0.657 -19.952 1.00 90.31 76 ASP A O 1
ATOM 585 N N . PRO A 1 77 ? 12.425 -0.564 -22.198 1.00 88.75 77 PRO A N 1
ATOM 586 C CA . PRO A 1 77 ? 11.870 -1.902 -22.380 1.00 88.75 77 PRO A CA 1
ATOM 587 C C . PRO A 1 77 ? 12.683 -3.007 -21.695 1.00 88.75 77 PRO A C 1
ATOM 589 O O . PRO A 1 77 ? 12.087 -3.970 -21.213 1.00 88.75 77 PRO A O 1
ATOM 592 N N . ALA A 1 78 ? 14.010 -2.862 -21.595 1.00 93.00 78 ALA A N 1
ATOM 593 C CA . ALA A 1 78 ? 14.872 -3.847 -20.942 1.00 93.00 78 ALA A CA 1
ATOM 594 C C . ALA A 1 78 ? 14.663 -3.896 -19.419 1.00 93.00 78 ALA A C 1
ATOM 596 O O . ALA A 1 78 ? 14.961 -4.902 -18.785 1.00 93.00 78 ALA A O 1
ATOM 597 N N . LYS A 1 79 ? 14.103 -2.834 -18.825 1.00 93.00 79 LYS A N 1
ATOM 598 C CA . LYS A 1 79 ? 13.820 -2.734 -17.383 1.00 93.00 79 LYS A CA 1
ATOM 599 C C . LYS A 1 79 ? 12.365 -3.034 -17.039 1.00 93.00 79 LYS A C 1
ATOM 601 O O . LYS A 1 79 ? 11.923 -2.750 -15.925 1.00 93.00 79 LYS A O 1
ATOM 606 N N . ARG A 1 80 ? 11.603 -3.602 -17.979 1.00 91.00 80 ARG A N 1
ATOM 607 C CA . ARG A 1 80 ? 10.174 -3.882 -17.799 1.00 91.00 80 ARG A CA 1
ATOM 608 C C . ARG A 1 80 ? 9.902 -4.805 -16.614 1.00 91.00 80 ARG A C 1
ATOM 610 O O . ARG A 1 80 ? 8.959 -4.551 -15.873 1.00 91.00 80 ARG A O 1
ATOM 617 N N . GLU A 1 81 ? 10.714 -5.842 -16.433 1.00 93.62 81 GLU A N 1
ATOM 618 C CA . GLU A 1 81 ? 10.585 -6.755 -15.293 1.00 93.62 81 GLU A CA 1
ATOM 619 C C . GLU A 1 81 ? 10.764 -6.001 -13.974 1.00 93.62 81 GLU A C 1
ATOM 621 O O . GLU A 1 81 ? 9.877 -6.028 -13.125 1.00 93.62 81 GLU A O 1
ATOM 626 N N . ARG A 1 82 ? 11.841 -5.214 -13.856 1.00 95.19 82 ARG A N 1
ATOM 627 C CA . ARG A 1 82 ? 12.096 -4.418 -12.654 1.00 95.19 82 ARG A CA 1
ATOM 628 C C . ARG A 1 82 ? 10.983 -3.409 -12.375 1.00 95.19 82 ARG A C 1
ATOM 630 O O . ARG A 1 82 ? 10.554 -3.259 -11.236 1.00 95.19 82 ARG A O 1
ATOM 637 N N . PHE A 1 83 ? 10.478 -2.746 -13.415 1.00 93.88 83 PHE A N 1
ATOM 638 C CA . PHE A 1 83 ? 9.314 -1.868 -13.306 1.00 93.88 83 PHE A CA 1
ATOM 639 C C . PHE A 1 83 ? 8.091 -2.608 -12.744 1.00 93.88 83 PHE A C 1
ATOM 641 O O . PHE A 1 83 ? 7.441 -2.093 -11.835 1.00 93.88 83 PHE A O 1
ATOM 648 N N . ASN A 1 84 ? 7.790 -3.808 -13.252 1.00 93.62 84 ASN A N 1
ATOM 649 C CA . ASN A 1 84 ? 6.665 -4.607 -12.769 1.00 93.62 84 ASN A CA 1
ATOM 650 C C . ASN A 1 84 ? 6.837 -4.977 -11.292 1.00 93.62 84 ASN A C 1
ATOM 652 O O . ASN A 1 84 ? 5.893 -4.779 -10.534 1.00 93.62 84 ASN A O 1
ATOM 656 N N . THR A 1 85 ? 8.027 -5.419 -10.866 1.00 96.06 85 THR A N 1
ATOM 657 C CA . THR A 1 85 ? 8.320 -5.722 -9.452 1.00 96.06 85 THR A CA 1
ATOM 658 C C . THR A 1 85 ? 8.063 -4.515 -8.553 1.00 96.06 85 THR A C 1
ATOM 660 O O . THR A 1 85 ? 7.327 -4.613 -7.574 1.00 96.06 85 THR A O 1
ATOM 663 N N . VAL A 1 86 ? 8.597 -3.348 -8.922 1.00 95.81 86 VAL A N 1
ATOM 664 C CA . VAL A 1 86 ? 8.454 -2.114 -8.135 1.00 95.81 86 VAL A CA 1
ATOM 665 C C . VAL A 1 86 ? 6.990 -1.716 -7.982 1.00 95.81 86 VAL A C 1
ATOM 667 O O . VAL A 1 86 ? 6.523 -1.414 -6.883 1.00 95.81 86 VAL A O 1
ATOM 670 N N . ILE A 1 87 ? 6.241 -1.717 -9.083 1.00 94.75 87 ILE A N 1
ATOM 671 C CA . ILE A 1 87 ? 4.829 -1.344 -9.054 1.00 94.75 87 ILE A CA 1
ATOM 672 C C . ILE A 1 87 ? 4.003 -2.374 -8.284 1.00 94.75 87 ILE A C 1
ATOM 674 O O . ILE A 1 87 ? 3.158 -1.986 -7.477 1.00 94.75 87 ILE A O 1
ATOM 678 N N . TYR A 1 88 ? 4.265 -3.663 -8.492 1.00 95.62 88 TYR A N 1
ATOM 679 C CA . TYR A 1 88 ? 3.606 -4.747 -7.775 1.00 95.62 88 TYR A CA 1
ATOM 680 C C . TYR A 1 88 ? 3.775 -4.600 -6.261 1.00 95.62 88 TYR A C 1
ATOM 682 O O . TYR A 1 88 ? 2.782 -4.592 -5.536 1.00 95.62 88 TYR A O 1
ATOM 690 N N . ASN A 1 89 ? 5.008 -4.393 -5.792 1.00 97.06 89 ASN A N 1
ATOM 691 C CA . ASN A 1 89 ? 5.308 -4.247 -4.369 1.00 97.06 89 ASN A CA 1
ATOM 692 C C . ASN A 1 89 ? 4.518 -3.091 -3.742 1.00 97.06 89 ASN A C 1
ATOM 694 O O . ASN A 1 89 ? 3.934 -3.233 -2.671 1.00 97.06 89 ASN A O 1
ATOM 698 N N . VAL A 1 90 ? 4.427 -1.950 -4.430 1.00 96.25 90 VAL A N 1
ATOM 699 C CA . VAL A 1 90 ? 3.671 -0.791 -3.930 1.00 96.25 90 VAL A CA 1
ATOM 700 C C . VAL A 1 90 ? 2.162 -1.052 -3.906 1.00 96.25 90 VAL A C 1
ATOM 702 O O . VAL A 1 90 ? 1.474 -0.596 -2.992 1.00 96.25 90 VAL A O 1
ATOM 705 N N . LEU A 1 91 ? 1.625 -1.775 -4.889 1.00 95.50 91 LEU A N 1
ATOM 706 C CA . LEU A 1 91 ? 0.207 -2.144 -4.907 1.00 95.50 91 LEU A CA 1
ATOM 707 C C . LEU A 1 91 ? -0.133 -3.155 -3.811 1.00 95.50 91 LEU A C 1
ATOM 709 O O . LEU A 1 91 ? -1.183 -3.030 -3.180 1.00 95.50 91 LEU A O 1
ATOM 713 N N . GLU A 1 92 ? 0.772 -4.091 -3.534 1.00 97.38 92 GLU A N 1
ATOM 714 C CA . GLU A 1 92 ? 0.624 -5.036 -2.432 1.00 97.38 92 GLU A CA 1
ATOM 715 C C . GLU A 1 92 ? 0.641 -4.314 -1.078 1.00 97.38 92 GLU A C 1
ATOM 717 O O . GLU A 1 92 ? -0.238 -4.548 -0.249 1.00 97.38 92 GLU A O 1
ATOM 722 N N . VAL A 1 93 ? 1.523 -3.325 -0.887 1.00 98.06 93 VAL A N 1
ATOM 723 C CA . VAL A 1 93 ? 1.481 -2.445 0.296 1.00 98.06 93 VAL A CA 1
ATOM 724 C C . VAL A 1 93 ? 0.124 -1.757 0.433 1.00 98.06 93 VAL A C 1
ATOM 726 O O . VAL A 1 93 ? -0.451 -1.719 1.520 1.00 98.06 93 VAL A O 1
ATOM 729 N N . TYR A 1 94 ? -0.429 -1.218 -0.657 1.00 96.19 94 TYR A N 1
ATOM 730 C CA . TYR A 1 94 ? -1.739 -0.562 -0.613 1.00 96.19 94 TYR A CA 1
ATOM 731 C C . TYR A 1 94 ? -2.872 -1.533 -0.287 1.00 96.19 94 TYR A C 1
ATOM 733 O O . TYR A 1 94 ? -3.795 -1.159 0.440 1.00 96.19 94 TYR A O 1
ATOM 741 N N . ARG A 1 95 ? -2.802 -2.783 -0.754 1.00 97.31 95 ARG A N 1
ATOM 742 C CA . ARG A 1 95 ? -3.746 -3.825 -0.340 1.00 97.31 95 ARG A CA 1
ATOM 743 C C . ARG A 1 95 ? -3.678 -4.041 1.171 1.00 97.31 95 ARG A C 1
ATOM 745 O O . ARG A 1 95 ? -4.712 -3.962 1.826 1.00 97.31 95 ARG A O 1
ATOM 752 N N . PHE A 1 96 ? -2.482 -4.214 1.731 1.00 98.50 96 PHE A N 1
ATOM 753 C CA . PHE A 1 96 ? -2.312 -4.390 3.176 1.00 98.50 96 PHE A CA 1
ATOM 754 C C . PHE A 1 96 ? -2.874 -3.211 3.971 1.00 98.50 96 PHE A C 1
ATOM 756 O O . PHE A 1 96 ? -3.713 -3.382 4.854 1.00 98.50 96 PHE A O 1
ATOM 763 N N . VAL A 1 97 ? -2.449 -2.000 3.615 1.00 97.62 97 VAL A N 1
ATOM 764 C CA . VAL A 1 97 ? -2.844 -0.768 4.302 1.00 97.62 97 VAL A CA 1
ATOM 765 C C . VAL A 1 97 ? -4.354 -0.554 4.232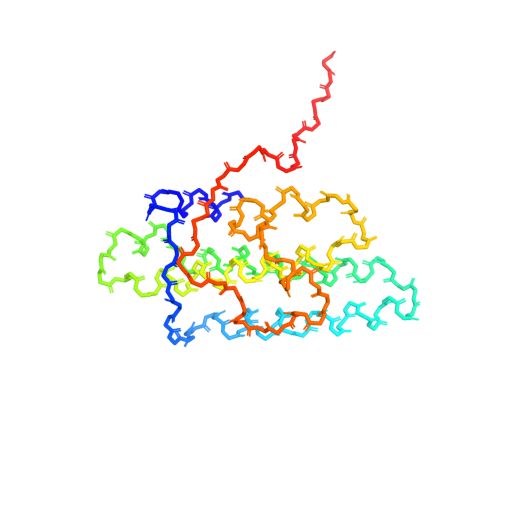 1.00 97.62 97 VAL A C 1
ATOM 767 O O . VAL A 1 97 ? -4.962 -0.195 5.232 1.00 97.62 97 VAL A O 1
ATOM 770 N N . THR A 1 98 ? -4.993 -0.799 3.085 1.00 96.62 98 THR A N 1
ATOM 771 C CA . THR A 1 98 ? -6.452 -0.630 2.968 1.00 96.62 98 THR A CA 1
ATOM 772 C C . THR A 1 98 ? -7.225 -1.613 3.841 1.00 96.62 98 THR A C 1
ATOM 774 O O . THR A 1 98 ? -8.192 -1.201 4.472 1.00 96.62 98 THR A O 1
ATOM 777 N N . VAL A 1 99 ? -6.788 -2.869 3.961 1.00 97.69 99 VAL A N 1
ATOM 778 C CA . VAL A 1 99 ? -7.414 -3.831 4.885 1.00 97.69 99 VAL A CA 1
ATOM 779 C C . VAL A 1 99 ? -7.234 -3.390 6.340 1.00 97.69 99 VAL A C 1
ATOM 781 O O . VAL A 1 99 ? -8.204 -3.343 7.093 1.00 97.69 99 VAL A O 1
ATOM 784 N N . LEU A 1 100 ? -6.014 -3.005 6.729 1.00 97.69 100 LEU A N 1
ATOM 785 C CA . LEU A 1 100 ? -5.698 -2.599 8.104 1.00 97.69 100 LEU A CA 1
ATOM 786 C C . LEU A 1 100 ? -6.360 -1.278 8.517 1.00 97.69 100 LEU A C 1
ATOM 788 O O . LEU A 1 100 ? -6.647 -1.082 9.693 1.00 97.69 100 LEU A O 1
ATOM 792 N N . LEU A 1 101 ? -6.632 -0.380 7.567 1.00 96.06 101 LEU A N 1
ATOM 793 C CA . LEU A 1 101 ? -7.358 0.867 7.817 1.00 96.06 101 LEU A CA 1
ATOM 794 C C . LEU A 1 101 ? -8.869 0.674 7.970 1.00 96.06 101 LEU A C 1
ATOM 796 O O . LEU A 1 101 ? -9.522 1.587 8.468 1.00 96.06 101 LEU A O 1
ATOM 800 N N . GLY A 1 102 ? -9.432 -0.467 7.564 1.00 94.44 102 GLY A N 1
ATOM 801 C CA . GLY A 1 102 ? -10.878 -0.718 7.598 1.00 94.44 102 GLY A CA 1
ATOM 802 C C . GLY A 1 102 ? -11.549 -0.394 8.943 1.00 94.44 102 GLY A C 1
ATOM 803 O O . GLY A 1 102 ? -12.539 0.339 8.940 1.00 94.44 102 GLY A O 1
ATOM 804 N N . PRO A 1 103 ? -11.001 -0.844 10.090 1.00 91.56 103 PRO A N 1
ATOM 805 C CA . PRO A 1 103 ? -11.545 -0.528 11.414 1.00 91.56 103 PRO A CA 1
ATOM 806 C C . PRO A 1 103 ? -11.445 0.953 11.816 1.00 91.56 103 PRO A C 1
ATOM 808 O O . PRO A 1 103 ? -12.235 1.416 12.633 1.00 91.56 103 PRO A O 1
ATOM 811 N N . PHE A 1 104 ? -10.485 1.701 11.262 1.00 92.94 104 PHE A N 1
ATOM 812 C CA . PHE A 1 104 ? -10.204 3.095 11.636 1.00 92.94 104 PHE A CA 1
ATOM 813 C C . PHE A 1 104 ? -10.887 4.109 10.713 1.00 92.94 104 PHE A C 1
ATOM 815 O O . PHE A 1 104 ? -1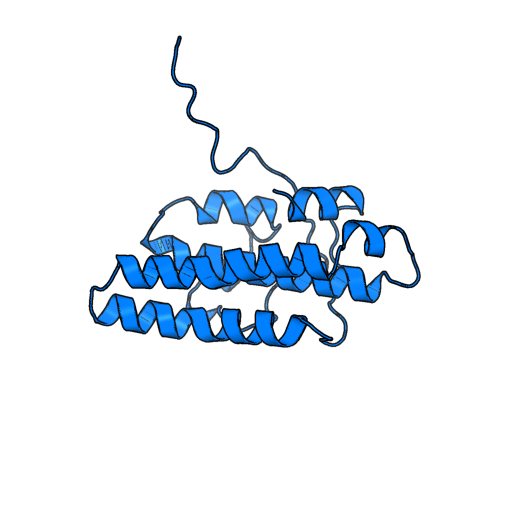1.248 5.203 11.140 1.00 92.94 104 PHE A O 1
ATOM 822 N N . MET A 1 105 ? -11.049 3.761 9.436 1.00 92.19 105 MET A N 1
ATOM 823 C CA . MET A 1 105 ? -11.677 4.595 8.415 1.00 92.19 105 MET A CA 1
ATOM 824 C C . MET A 1 105 ? -12.666 3.759 7.591 1.00 92.19 105 MET A C 1
ATOM 826 O O . MET A 1 105 ? -12.359 3.376 6.455 1.00 92.19 105 MET A O 1
ATOM 830 N N . PRO A 1 106 ? -13.865 3.481 8.131 1.00 90.12 106 PRO A N 1
ATOM 831 C CA . PRO A 1 106 ? -14.901 2.754 7.405 1.00 90.12 106 PRO A CA 1
ATOM 832 C C . PRO A 1 106 ? -15.219 3.409 6.053 1.00 90.12 106 PRO A C 1
ATOM 834 O O . PRO A 1 106 ? -15.238 4.635 5.925 1.00 90.12 106 PRO A O 1
ATOM 837 N N . GLY A 1 107 ? -15.429 2.596 5.017 1.00 89.12 107 GLY A N 1
ATOM 838 C CA . GLY A 1 107 ? -15.712 3.060 3.653 1.00 89.12 107 GLY A CA 1
ATOM 839 C C . GLY A 1 107 ? -14.506 3.616 2.880 1.00 89.12 107 GLY A C 1
ATOM 840 O O . GLY A 1 107 ? -14.584 3.773 1.661 1.00 89.12 107 GLY A O 1
ATOM 841 N N . PHE A 1 108 ? -13.361 3.880 3.525 1.00 92.00 108 PHE A N 1
ATOM 842 C CA . PHE A 1 108 ? -12.135 4.233 2.801 1.00 92.00 108 PHE A CA 1
ATOM 843 C C . PHE A 1 108 ? -11.652 3.092 1.888 1.00 92.00 108 PHE A C 1
ATOM 845 O O . PHE A 1 108 ? -11.435 3.366 0.706 1.00 92.00 108 PHE A O 1
ATOM 852 N N . PRO A 1 109 ? -11.532 1.829 2.352 1.00 93.44 109 PRO A N 1
ATOM 853 C CA . PRO A 1 109 ? -11.014 0.739 1.521 1.00 93.44 109 PRO A CA 1
ATOM 854 C C . PRO A 1 109 ? -11.847 0.501 0.254 1.00 93.44 109 PRO A C 1
ATOM 856 O O . PRO A 1 109 ? -11.287 0.389 -0.836 1.00 93.44 109 PRO A O 1
ATOM 859 N N . GLU A 1 110 ? -13.176 0.572 0.364 1.00 92.19 110 GLU A N 1
ATOM 860 C CA . GLU A 1 110 ? -14.123 0.422 -0.753 1.00 92.19 110 GLU A CA 1
ATOM 861 C C . GLU A 1 110 ? -13.941 1.483 -1.848 1.00 92.19 110 GLU A C 1
ATOM 863 O O . GLU A 1 110 ? -14.214 1.234 -3.019 1.00 92.19 110 GLU A O 1
ATOM 868 N N . ARG A 1 111 ? -13.421 2.667 -1.502 1.00 92.19 111 ARG A N 1
ATOM 869 C CA . ARG A 1 111 ? -13.076 3.720 -2.474 1.00 92.19 111 ARG A CA 1
ATOM 870 C C . ARG A 1 111 ? -11.717 3.484 -3.142 1.00 92.19 111 ARG A C 1
ATOM 872 O O . ARG A 1 111 ? -11.452 4.060 -4.204 1.00 92.19 111 ARG A O 1
ATOM 879 N N . VAL A 1 112 ? -10.843 2.682 -2.528 1.00 93.50 112 VAL A N 1
ATOM 880 C CA . VAL A 1 112 ? -9.489 2.381 -3.024 1.00 93.50 112 VAL A CA 1
ATOM 881 C C . VAL A 1 112 ? -9.463 1.118 -3.881 1.00 93.50 112 VAL A C 1
ATOM 883 O O . VAL A 1 112 ? -8.849 1.133 -4.945 1.00 93.50 112 VAL A O 1
ATOM 886 N N . TRP A 1 113 ? -10.135 0.040 -3.478 1.00 94.81 113 TRP A N 1
ATOM 887 C CA . TRP A 1 113 ? -10.096 -1.244 -4.191 1.00 94.81 113 TRP A CA 1
ATOM 888 C C . TRP A 1 113 ? -10.497 -1.177 -5.676 1.00 94.81 113 TRP A C 1
ATOM 890 O O . TRP A 1 113 ? -9.812 -1.814 -6.482 1.00 94.81 113 TRP A O 1
ATOM 900 N N . PRO A 1 114 ? -11.492 -0.366 -6.101 1.00 93.62 114 PRO A N 1
ATOM 901 C CA . PRO A 1 114 ? -11.783 -0.164 -7.521 1.00 93.62 114 PRO A CA 1
ATOM 902 C C . PRO A 1 114 ? -10.622 0.473 -8.289 1.00 93.62 114 PRO A C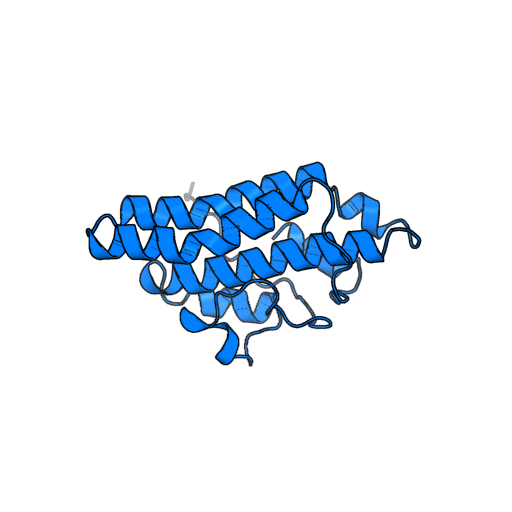 1
ATOM 904 O O . PRO A 1 114 ? -10.402 0.150 -9.454 1.00 93.62 114 PRO A O 1
ATOM 907 N N . GLN A 1 115 ? -9.852 1.353 -7.642 1.00 92.50 115 GLN A N 1
ATOM 908 C CA . GLN A 1 115 ? -8.677 1.993 -8.241 1.00 92.50 115 GLN A CA 1
ATOM 909 C C . GLN A 1 115 ? -7.507 1.015 -8.386 1.00 92.50 115 GLN A C 1
ATOM 911 O O . GLN A 1 115 ? -6.725 1.114 -9.326 1.00 92.50 115 GLN A O 1
ATOM 916 N N . LEU A 1 116 ? -7.408 0.042 -7.479 1.00 93.06 116 LEU A N 1
ATOM 917 C CA . LEU A 1 116 ? -6.419 -1.035 -7.539 1.00 93.06 116 LEU A CA 1
ATOM 918 C C . LEU A 1 116 ? -6.836 -2.192 -8.466 1.00 93.06 116 LEU A C 1
ATOM 920 O O . LEU A 1 116 ? -6.029 -3.082 -8.710 1.00 93.06 116 LEU A O 1
ATOM 924 N N . GLY A 1 117 ? -8.073 -2.201 -8.977 1.00 93.38 117 GLY A N 1
ATOM 925 C CA . GLY A 1 117 ? -8.588 -3.290 -9.815 1.00 93.38 117 GLY A CA 1
ATOM 926 C C . GLY A 1 117 ? -8.921 -4.572 -9.039 1.00 93.38 117 GLY A C 1
ATOM 927 O O . GLY A 1 117 ? -8.910 -5.657 -9.617 1.00 93.38 117 GLY A O 1
ATOM 928 N N . ILE A 1 118 ? -9.197 -4.460 -7.733 1.00 95.62 118 ILE A N 1
ATOM 929 C CA . ILE A 1 118 ? -9.481 -5.599 -6.839 1.00 95.62 118 ILE A CA 1
ATOM 930 C C . ILE A 1 118 ? -10.844 -5.497 -6.138 1.00 95.62 118 ILE A C 1
ATOM 932 O O . ILE A 1 118 ? -11.061 -6.178 -5.143 1.00 95.62 118 ILE A O 1
ATOM 936 N N . ALA A 1 119 ? -11.755 -4.641 -6.611 1.00 95.00 119 ALA A N 1
ATOM 937 C CA . ALA A 1 119 ? -13.080 -4.476 -5.998 1.00 95.00 119 ALA A CA 1
ATOM 938 C C . ALA A 1 119 ? -13.892 -5.783 -5.980 1.00 95.00 119 ALA A C 1
ATOM 940 O O . ALA A 1 119 ? -14.486 -6.114 -4.962 1.00 95.00 119 ALA A O 1
ATOM 941 N N . ASP A 1 120 ? -13.829 -6.569 -7.055 1.00 94.81 120 ASP A N 1
ATOM 942 C CA . ASP A 1 120 ? -14.566 -7.833 -7.188 1.00 94.81 120 ASP A CA 1
ATOM 943 C C . ASP A 1 120 ? -13.816 -9.037 -6.579 1.00 94.81 120 ASP A C 1
ATOM 945 O O . ASP A 1 120 ? -14.016 -10.177 -6.995 1.00 94.81 120 ASP A O 1
ATOM 949 N N . ARG A 1 121 ? -12.901 -8.789 -5.630 1.00 95.31 121 ARG A N 1
ATOM 950 C CA . ARG A 1 121 ? -12.025 -9.799 -5.006 1.00 95.31 121 ARG A CA 1
ATOM 951 C C . ARG A 1 121 ? -12.122 -9.780 -3.477 1.00 95.31 121 ARG A C 1
ATOM 953 O O . ARG A 1 121 ? -11.148 -9.418 -2.808 1.00 95.31 121 ARG A O 1
ATOM 960 N N . PRO A 1 122 ? -13.285 -10.131 -2.902 1.00 95.75 122 PRO A N 1
ATOM 961 C CA . PRO A 1 122 ? -13.517 -10.070 -1.457 1.00 95.75 122 PRO A CA 1
ATOM 962 C C . PRO A 1 122 ? -12.538 -10.931 -0.645 1.00 95.75 122 PRO A C 1
ATOM 964 O O . PRO A 1 122 ? -12.241 -10.621 0.508 1.00 95.75 122 PRO A O 1
ATOM 967 N N . GLU A 1 123 ? -11.971 -11.981 -1.241 1.00 96.81 123 GLU A N 1
ATOM 968 C CA . GLU A 1 123 ? -10.947 -12.823 -0.623 1.00 96.81 123 GLU A CA 1
ATOM 969 C C . GLU A 1 123 ? -9.665 -12.056 -0.255 1.00 96.81 123 GLU A C 1
ATOM 971 O O . GLU A 1 123 ? -8.929 -12.487 0.631 1.00 96.81 123 GLU A O 1
ATOM 976 N N . LEU A 1 124 ? -9.411 -10.910 -0.898 1.00 97.00 124 LEU A N 1
ATOM 977 C CA . LEU A 1 124 ? -8.250 -10.043 -0.669 1.00 97.00 124 LEU A CA 1
ATOM 978 C C . LEU A 1 124 ? -8.498 -8.927 0.352 1.00 97.00 124 LEU A C 1
ATOM 980 O O . LEU A 1 124 ? -7.581 -8.160 0.652 1.00 97.00 124 LEU A O 1
ATOM 984 N N . HIS A 1 125 ? -9.730 -8.795 0.846 1.00 96.69 125 HIS A N 1
ATOM 985 C CA . HIS A 1 125 ? -10.174 -7.671 1.679 1.00 96.69 125 HIS A CA 1
ATOM 986 C C . HIS A 1 125 ? -10.186 -8.006 3.175 1.00 96.69 125 HIS A C 1
ATOM 988 O O . HIS A 1 125 ? -10.680 -7.230 3.989 1.00 96.69 125 HIS A O 1
ATOM 994 N N . THR A 1 126 ? -9.657 -9.171 3.552 1.00 96.69 126 THR A N 1
ATOM 995 C CA . THR A 1 126 ? -9.742 -9.703 4.918 1.00 96.69 126 THR A CA 1
ATOM 996 C C . THR A 1 126 ? -8.398 -9.648 5.629 1.00 96.69 126 THR A C 1
ATOM 998 O O . THR A 1 126 ? -7.350 -9.774 4.995 1.00 96.69 126 THR A O 1
ATOM 1001 N N . PHE A 1 127 ? -8.407 -9.545 6.959 1.00 96.44 127 PHE A N 1
ATOM 1002 C CA . PHE A 1 127 ? -7.178 -9.615 7.758 1.00 96.44 127 PHE A CA 1
ATOM 1003 C C . PHE A 1 127 ? -6.411 -10.931 7.521 1.00 96.44 127 PHE A C 1
ATOM 1005 O O . PHE A 1 127 ? -5.198 -10.928 7.347 1.00 96.44 127 PHE A O 1
ATOM 1012 N N . ALA A 1 128 ? -7.125 -12.055 7.389 1.00 96.50 128 ALA A N 1
ATOM 1013 C CA . ALA A 1 128 ? -6.533 -13.362 7.079 1.00 96.50 128 ALA A CA 1
ATOM 1014 C C . ALA A 1 128 ? -5.870 -13.425 5.685 1.00 96.50 128 ALA A C 1
ATOM 1016 O O . ALA A 1 128 ? -5.050 -14.302 5.408 1.00 96.50 128 ALA A O 1
ATOM 1017 N N . SER A 1 129 ? -6.204 -12.494 4.787 1.00 96.94 129 SER A N 1
ATOM 1018 C CA . SER A 1 129 ? -5.567 -12.376 3.474 1.00 96.94 129 SER A CA 1
ATOM 1019 C C . SER A 1 129 ? -4.226 -11.633 3.505 1.00 96.94 129 SER A C 1
ATOM 1021 O O . SER A 1 129 ? -3.582 -11.530 2.459 1.00 96.94 129 SER A O 1
ATOM 1023 N N . LEU A 1 130 ? -3.777 -11.111 4.652 1.00 97.69 130 LEU A N 1
ATOM 1024 C CA . LEU A 1 130 ? -2.553 -10.307 4.783 1.00 97.69 130 LEU A CA 1
ATOM 1025 C C . LEU A 1 130 ? -1.278 -11.163 4.798 1.00 97.69 130 LEU A C 1
ATOM 1027 O O . LEU A 1 130 ? -0.441 -11.085 5.686 1.00 97.69 130 LEU A O 1
ATOM 1031 N N . THR A 1 131 ? -1.137 -11.989 3.767 1.00 97.38 131 THR A N 1
ATOM 1032 C CA . THR A 1 131 ? 0.096 -12.681 3.389 1.00 97.38 131 THR A CA 1
ATOM 1033 C C . THR A 1 131 ? 0.675 -11.970 2.177 1.00 97.38 131 THR A C 1
ATOM 1035 O O . THR A 1 131 ? -0.087 -11.647 1.261 1.00 97.38 131 THR A O 1
ATOM 1038 N N . TRP A 1 132 ? 1.985 -11.727 2.164 1.00 97.88 132 TRP A N 1
ATOM 1039 C CA . TRP A 1 132 ? 2.633 -11.050 1.043 1.00 97.88 132 TRP A CA 1
ATOM 1040 C C . TRP A 1 132 ? 2.503 -11.862 -0.250 1.00 97.88 132 TRP A C 1
ATOM 1042 O O . TRP A 1 132 ? 2.543 -13.092 -0.236 1.00 97.88 132 TRP A O 1
ATOM 1052 N N . GLY A 1 133 ? 2.371 -11.165 -1.375 1.00 95.94 133 GLY A N 1
ATOM 1053 C CA . GLY A 1 133 ? 2.350 -11.763 -2.704 1.00 95.94 133 GLY A CA 1
ATOM 1054 C C . GLY A 1 133 ? 0.967 -12.220 -3.176 1.00 95.94 133 GLY A C 1
ATOM 1055 O O . GLY A 1 133 ? 0.893 -13.010 -4.112 1.00 95.94 133 GLY A O 1
ATOM 1056 N N . LYS A 1 134 ? -0.122 -11.744 -2.559 1.00 96.44 134 LYS A N 1
ATOM 1057 C CA . LYS A 1 134 ? -1.499 -12.073 -2.975 1.00 96.44 134 LYS A CA 1
ATOM 1058 C C . LYS A 1 134 ? -2.119 -11.048 -3.928 1.00 96.44 134 LYS A C 1
ATOM 1060 O O . LYS A 1 134 ? -3.218 -11.298 -4.425 1.00 96.44 134 LYS A O 1
ATOM 1065 N N . PHE A 1 135 ? -1.458 -9.918 -4.208 1.00 95.12 135 PHE A N 1
ATOM 1066 C CA . PHE A 1 135 ? -1.928 -9.005 -5.250 1.00 95.12 135 PHE A CA 1
ATOM 1067 C C . PHE A 1 135 ? -1.994 -9.746 -6.597 1.00 95.12 135 PHE A C 1
ATOM 1069 O O . PHE A 1 135 ? -1.013 -10.351 -7.023 1.00 95.12 135 PHE A O 1
ATOM 1076 N N . PRO A 1 136 ? -3.130 -9.729 -7.303 1.00 93.19 136 PRO A N 1
ATOM 1077 C CA . PRO A 1 136 ? -3.259 -10.446 -8.563 1.00 93.19 136 PRO A CA 1
ATOM 1078 C C . PRO A 1 136 ? -2.438 -9.758 -9.667 1.00 93.19 136 PRO A C 1
ATOM 1080 O O . PRO A 1 136 ? -2.673 -8.581 -9.954 1.00 93.19 136 PRO A O 1
ATOM 1083 N N . PRO A 1 137 ? -1.512 -10.458 -10.346 1.00 89.69 137 PRO A N 1
ATOM 1084 C CA . PRO A 1 137 ? -0.851 -9.897 -11.515 1.00 89.69 137 PRO A CA 1
ATOM 1085 C C . PRO A 1 137 ? -1.855 -9.716 -12.662 1.00 89.69 137 PRO A C 1
ATOM 1087 O O . PRO A 1 137 ? -2.865 -10.414 -12.759 1.00 89.69 137 PRO A O 1
ATOM 1090 N N . GLY A 1 138 ? -1.574 -8.771 -13.553 1.00 87.25 138 GLY A N 1
ATOM 1091 C CA . GLY A 1 138 ? -2.380 -8.501 -14.743 1.00 87.25 138 GLY A CA 1
ATOM 1092 C C . GLY A 1 138 ? -3.670 -7.721 -14.486 1.00 87.25 138 GLY A C 1
ATOM 1093 O O . GLY A 1 138 ? -4.413 -7.476 -15.436 1.00 87.25 138 GLY A O 1
ATOM 1094 N N . VAL A 1 139 ? -3.951 -7.296 -13.248 1.00 88.50 139 VAL A N 1
ATOM 1095 C CA . VAL A 1 139 ? -5.087 -6.399 -13.003 1.00 88.50 139 VAL A CA 1
ATOM 1096 C C . VAL A 1 139 ? -4.827 -5.014 -13.571 1.00 88.50 139 VAL A C 1
ATOM 1098 O O . VAL A 1 139 ? -3.700 -4.509 -13.583 1.00 88.50 139 VAL A O 1
ATOM 1101 N N . LYS A 1 140 ? -5.908 -4.397 -14.049 1.00 88.12 140 LYS A N 1
ATOM 1102 C CA . LYS A 1 140 ? -5.884 -3.029 -14.539 1.00 88.12 140 LYS A CA 1
ATOM 1103 C C . LYS A 1 140 ? -6.107 -2.073 -13.376 1.00 88.12 140 LYS A C 1
ATOM 1105 O O . LYS A 1 140 ? -7.190 -2.013 -12.801 1.00 88.12 140 LYS A O 1
ATOM 1110 N N . VAL A 1 141 ? -5.073 -1.308 -13.076 1.00 89.12 141 VAL A N 1
ATOM 1111 C CA . VAL A 1 141 ? -5.101 -0.217 -12.110 1.00 89.12 141 VAL A CA 1
ATOM 1112 C C . VAL A 1 141 ? -5.627 1.037 -12.808 1.00 89.12 141 VAL A C 1
ATOM 1114 O O . VAL A 1 141 ? -5.244 1.334 -13.941 1.00 89.12 141 VAL A O 1
ATOM 1117 N N . GLN A 1 142 ? -6.504 1.775 -12.134 1.00 85.19 142 GLN A N 1
ATOM 1118 C CA . GLN A 1 142 ? -7.137 2.982 -12.662 1.00 85.19 142 GLN A CA 1
ATOM 1119 C C . GLN A 1 142 ? -7.153 4.085 -11.611 1.00 85.19 142 GLN A C 1
ATOM 1121 O O . GLN A 1 142 ? -7.383 3.851 -10.426 1.00 85.19 142 GLN A O 1
ATOM 1126 N N . ARG A 1 143 ? -6.925 5.322 -12.030 1.00 82.56 143 ARG A N 1
ATOM 1127 C CA . ARG A 1 143 ? -7.035 6.471 -11.148 1.00 82.56 143 ARG A CA 1
ATOM 1128 C C . ARG A 1 143 ? -8.500 6.847 -10.986 1.00 82.56 143 ARG A C 1
ATOM 1130 O O . ARG A 1 143 ? -9.201 7.133 -11.950 1.00 82.56 143 ARG A O 1
ATOM 1137 N N . GLY A 1 144 ? -8.945 6.884 -9.737 1.00 80.25 144 GLY A N 1
ATOM 1138 C CA . GLY A 1 144 ? -10.259 7.394 -9.374 1.00 80.25 144 GLY A CA 1
ATOM 1139 C C . GLY A 1 144 ? -10.225 8.862 -8.957 1.00 80.25 144 GLY A C 1
ATOM 1140 O O . GLY A 1 144 ? -9.215 9.568 -9.081 1.00 80.25 144 GLY A O 1
ATOM 1141 N N . ALA A 1 145 ? -11.351 9.307 -8.399 1.00 81.00 145 ALA A N 1
ATOM 1142 C CA . ALA A 1 145 ? -11.444 10.595 -7.729 1.00 81.00 145 ALA A CA 1
ATOM 1143 C C . ALA A 1 145 ? -10.406 10.701 -6.588 1.00 81.00 145 ALA A C 1
ATOM 1145 O O . ALA A 1 145 ? -10.064 9.687 -5.965 1.00 81.00 145 ALA A O 1
ATOM 1146 N N . PRO A 1 146 ? -9.907 11.914 -6.279 1.00 82.12 146 PRO A N 1
ATOM 1147 C CA . PRO A 1 146 ? -9.043 12.128 -5.125 1.00 82.12 146 PRO A CA 1
ATOM 1148 C C . PRO A 1 146 ? -9.657 11.529 -3.853 1.00 82.12 146 PRO A C 1
ATOM 1150 O O . PRO A 1 146 ? -10.789 11.840 -3.487 1.00 82.12 146 PRO A O 1
ATOM 1153 N N . LEU A 1 147 ? -8.904 10.659 -3.175 1.00 81.62 147 LEU A N 1
ATOM 1154 C CA . LEU A 1 147 ? -9.372 9.995 -1.954 1.00 81.62 147 LEU A CA 1
ATOM 1155 C C . LEU A 1 147 ? -9.567 10.993 -0.803 1.00 81.62 147 LEU A C 1
ATOM 1157 O O . LEU A 1 147 ? -10.549 10.902 -0.067 1.00 81.62 147 LEU A O 1
ATOM 1161 N N . PHE A 1 148 ? -8.673 11.979 -0.724 1.00 81.69 148 PHE A N 1
ATOM 1162 C CA . PHE A 1 148 ? -8.707 13.080 0.232 1.00 81.69 148 PHE A CA 1
ATOM 1163 C C . PHE A 1 148 ? -8.683 14.405 -0.542 1.00 81.69 148 PHE A C 1
ATOM 1165 O O . PHE A 1 148 ? -7.601 14.890 -0.891 1.00 81.69 148 PHE A O 1
ATOM 1172 N N . PRO A 1 149 ? -9.851 14.961 -0.910 1.00 78.50 149 PRO A N 1
ATOM 1173 C CA . PRO A 1 149 ? -9.912 16.298 -1.487 1.00 78.50 149 PRO A CA 1
ATOM 1174 C C . PRO A 1 149 ? -9.361 17.321 -0.486 1.00 78.50 149 PRO A C 1
ATOM 1176 O O . PRO A 1 149 ? -9.505 17.163 0.727 1.00 78.50 149 PRO A O 1
ATOM 1179 N N . ARG A 1 150 ? -8.697 18.365 -0.991 1.00 76.75 150 ARG A N 1
ATOM 1180 C CA . ARG A 1 150 ? -8.243 19.468 -0.138 1.00 76.75 150 ARG A CA 1
ATOM 1181 C C . ARG A 1 150 ? -9.462 20.159 0.466 1.00 76.75 150 ARG A C 1
ATOM 1183 O O . ARG A 1 150 ? -10.423 20.424 -0.247 1.00 76.75 150 ARG A O 1
ATOM 1190 N N . ILE A 1 151 ? -9.394 20.464 1.758 1.00 80.81 151 ILE A N 1
ATOM 1191 C CA . ILE A 1 151 ? -10.386 21.322 2.403 1.00 80.81 151 ILE A CA 1
ATOM 1192 C C . ILE A 1 151 ? -10.167 22.732 1.856 1.00 80.81 151 ILE A C 1
ATOM 1194 O O . ILE A 1 151 ? -9.105 23.322 2.061 1.00 80.81 151 ILE A O 1
ATOM 1198 N N . GLU A 1 152 ? -11.147 23.251 1.124 1.00 79.62 152 GLU A N 1
ATOM 1199 C CA . GLU A 1 152 ? -11.166 24.657 0.738 1.00 79.62 152 GLU A CA 1
ATOM 1200 C C . GLU A 1 152 ? -11.598 25.471 1.955 1.00 79.62 152 GLU A C 1
ATOM 1202 O O . GLU A 1 152 ? -12.740 25.389 2.404 1.00 79.62 152 GLU A O 1
ATOM 1207 N N . VAL A 1 153 ? -10.669 26.233 2.530 1.00 75.25 153 VAL A N 1
ATOM 1208 C CA . VAL A 1 153 ? -11.027 27.252 3.516 1.00 75.25 153 VAL A CA 1
ATOM 1209 C C . VAL A 1 153 ? -11.529 28.444 2.710 1.00 75.25 153 VAL A C 1
ATOM 1211 O O . VAL A 1 153 ? -10.756 29.046 1.961 1.00 75.25 153 VAL A O 1
ATOM 1214 N N . GLY A 1 154 ? -12.835 28.713 2.785 1.00 70.38 154 GLY A N 1
ATOM 1215 C CA . GLY A 1 154 ? -13.457 29.852 2.111 1.00 70.38 154 GLY A CA 1
ATOM 1216 C C . GLY A 1 154 ? -12.718 31.153 2.431 1.00 70.38 154 GLY A C 1
ATOM 1217 O O . GLY A 1 154 ? -12.234 31.329 3.550 1.00 70.38 154 GLY A O 1
ATOM 1218 N N . LYS A 1 155 ? -12.588 32.021 1.423 1.00 47.53 155 LYS A N 1
ATOM 1219 C CA . LYS A 1 155 ? -12.074 33.384 1.601 1.00 47.53 155 LYS A CA 1
ATOM 1220 C C . LYS A 1 155 ? -13.010 34.223 2.458 1.00 47.53 155 LYS A C 1
ATOM 1222 O O . LYS A 1 155 ? -14.238 34.062 2.290 1.00 47.53 155 LYS A O 1
#

Radius of gyration: 15.78 Å; Cα contacts (8 Å, |Δi|>4): 189; chains: 1; bounding box: 34×47×47 Å